Protein AF-A0A1G8B6C0-F1 (afdb_monomer)

InterPro domains:
  IPR018735 Protein of unknown function DUF2277 [PF10041] (2-50)

Mean predicted aligned error: 4.74 Å

Structure (mmCIF, N/CA/C/O backbone):
data_AF-A0A1G8B6C0-F1
#
_entry.id   AF-A0A1G8B6C0-F1
#
loop_
_atom_site.group_PDB
_atom_site.id
_atom_site.type_symbol
_atom_site.label_atom_id
_atom_site.label_alt_id
_atom_site.label_comp_id
_atom_site.label_asym_id
_atom_site.label_entity_id
_atom_site.label_seq_id
_atom_site.pdbx_PDB_ins_code
_atom_site.Cartn_x
_atom_site.Cartn_y
_atom_site.Cartn_z
_atom_site.occupancy
_atom_site.B_iso_or_equiv
_atom_site.auth_seq_id
_atom_site.auth_comp_id
_atom_site.auth_asym_id
_atom_site.auth_atom_id
_atom_site.pdbx_PDB_model_num
ATOM 1 N N . MET A 1 1 ? 8.224 -0.035 -0.991 1.00 87.06 1 MET A N 1
ATOM 2 C CA . MET A 1 1 ? 6.949 -0.357 -1.680 1.00 87.06 1 MET A CA 1
ATOM 3 C C . MET A 1 1 ? 5.768 -0.400 -0.724 1.00 87.06 1 MET A C 1
ATOM 5 O O . MET A 1 1 ? 4.930 0.484 -0.818 1.00 87.06 1 MET A O 1
ATOM 9 N N . ARG A 1 2 ? 5.723 -1.332 0.239 1.00 93.31 2 ARG A N 1
ATOM 10 C CA . ARG A 1 2 ? 4.593 -1.453 1.180 1.00 93.31 2 ARG A CA 1
ATOM 11 C C . ARG A 1 2 ? 4.306 -0.186 1.992 1.00 93.31 2 ARG A C 1
ATOM 13 O O . ARG A 1 2 ? 3.155 0.195 2.140 1.00 93.31 2 ARG A O 1
ATOM 20 N N . GLU A 1 3 ? 5.337 0.508 2.474 1.00 96.38 3 GLU A N 1
ATOM 21 C CA . GLU A 1 3 ? 5.152 1.778 3.196 1.00 96.38 3 GLU A CA 1
ATOM 22 C C . GLU A 1 3 ? 4.549 2.878 2.312 1.00 96.38 3 GLU A C 1
ATOM 24 O O . GLU A 1 3 ? 3.659 3.599 2.751 1.00 96.38 3 GLU A O 1
ATOM 29 N N . ALA A 1 4 ? 4.971 2.976 1.047 1.00 97.06 4 ALA A N 1
ATOM 30 C CA . ALA A 1 4 ? 4.388 3.917 0.091 1.00 97.06 4 ALA A CA 1
ATOM 31 C C . ALA A 1 4 ? 2.920 3.569 -0.208 1.00 97.06 4 ALA A C 1
ATOM 33 O O . ALA A 1 4 ? 2.063 4.451 -0.189 1.00 97.06 4 ALA A O 1
ATOM 34 N N . ALA A 1 5 ? 2.615 2.280 -0.387 1.00 97.69 5 ALA A N 1
ATOM 35 C CA . ALA A 1 5 ? 1.247 1.788 -0.520 1.00 97.69 5 ALA A CA 1
ATOM 36 C C . ALA A 1 5 ? 0.399 2.108 0.724 1.00 97.69 5 ALA A C 1
ATOM 38 O O . ALA A 1 5 ? -0.727 2.578 0.594 1.00 97.69 5 ALA A O 1
ATOM 39 N N . LEU A 1 6 ? 0.947 1.950 1.934 1.00 96.50 6 LEU A N 1
ATOM 40 C CA . LEU A 1 6 ? 0.279 2.338 3.178 1.00 96.50 6 LEU A CA 1
ATOM 41 C C . LEU A 1 6 ? -0.051 3.833 3.208 1.00 96.50 6 LEU A C 1
ATOM 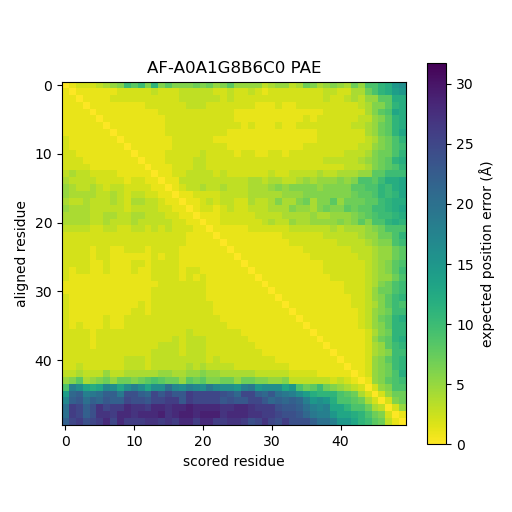43 O O . LEU A 1 6 ? -1.168 4.204 3.571 1.00 96.50 6 LEU A O 1
ATOM 47 N N . GLN A 1 7 ? 0.888 4.694 2.816 1.00 97.38 7 GLN A N 1
ATOM 48 C CA . GLN A 1 7 ? 0.628 6.134 2.767 1.00 97.38 7 GLN A CA 1
ATOM 49 C C . GLN A 1 7 ? -0.421 6.497 1.713 1.00 97.38 7 GLN A C 1
ATOM 51 O O . GLN A 1 7 ? -1.298 7.317 1.986 1.00 97.38 7 GLN A O 1
ATOM 56 N N . TYR A 1 8 ? -0.387 5.850 0.548 1.00 97.19 8 TYR A N 1
ATOM 57 C CA . TYR A 1 8 ? -1.417 5.994 -0.478 1.00 97.19 8 TYR A CA 1
ATOM 58 C C . TYR A 1 8 ? -2.804 5.595 0.049 1.00 97.19 8 TYR A C 1
ATOM 60 O O . TYR A 1 8 ? -3.743 6.387 -0.022 1.00 97.19 8 TYR A O 1
ATOM 68 N N . VAL A 1 9 ? -2.927 4.412 0.659 1.00 97.19 9 VAL A N 1
ATOM 69 C CA . VAL A 1 9 ? -4.199 3.913 1.204 1.00 97.19 9 VAL A CA 1
ATOM 70 C C . VAL A 1 9 ? -4.728 4.841 2.300 1.00 97.19 9 VAL A C 1
ATOM 72 O O . VAL A 1 9 ? -5.911 5.181 2.292 1.00 97.19 9 VAL A O 1
ATOM 75 N N . ARG A 1 10 ? -3.872 5.337 3.204 1.00 96.56 10 ARG A N 1
ATOM 76 C CA . ARG A 1 10 ? -4.256 6.347 4.211 1.00 96.56 10 ARG A CA 1
ATOM 77 C C . ARG A 1 10 ? -4.770 7.633 3.571 1.00 96.56 10 ARG A C 1
ATOM 79 O O . ARG A 1 10 ? -5.793 8.173 3.987 1.00 96.56 10 ARG A O 1
ATOM 86 N N . LYS A 1 11 ? -4.079 8.113 2.535 1.00 97.12 11 LYS A N 1
ATOM 87 C CA . LYS A 1 11 ? -4.451 9.338 1.826 1.00 97.12 11 LYS A CA 1
ATOM 88 C C . LYS A 1 11 ? -5.808 9.211 1.134 1.00 97.12 11 LYS A C 1
ATOM 90 O O . LYS A 1 11 ? -6.618 10.123 1.266 1.00 97.12 11 LYS A O 1
ATOM 95 N N . VAL A 1 12 ? -6.051 8.113 0.419 1.00 96.94 1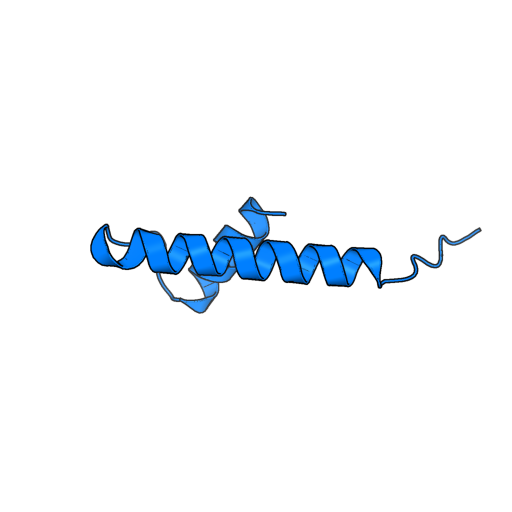2 VAL A N 1
ATOM 96 C CA . VAL A 1 12 ? -7.279 7.901 -0.369 1.00 96.9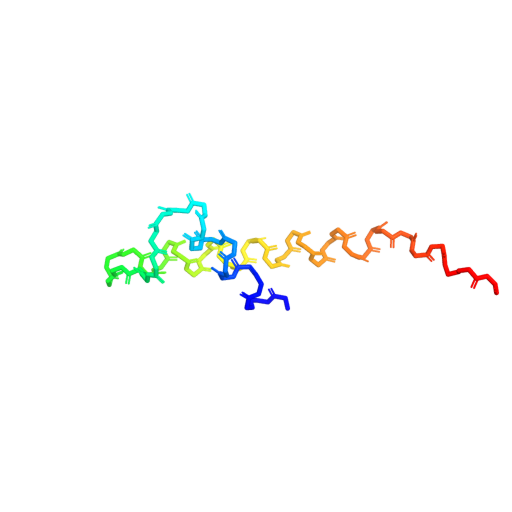4 12 VAL A CA 1
ATOM 97 C C . VAL A 1 12 ? -8.478 7.584 0.519 1.00 96.94 12 VAL A C 1
ATOM 99 O O . VAL A 1 12 ? -9.570 8.090 0.291 1.00 96.94 12 VAL A O 1
ATOM 102 N N . SER A 1 13 ? -8.278 6.776 1.558 1.00 94.94 13 SER A N 1
ATOM 103 C CA . SER A 1 13 ? -9.351 6.398 2.483 1.00 94.94 13 SER A CA 1
ATOM 104 C C . SER A 1 13 ? -9.761 7.519 3.446 1.00 94.94 13 SER A C 1
ATOM 106 O O . SER A 1 13 ? -10.806 7.422 4.083 1.00 94.94 13 SER A O 1
ATOM 108 N N . GLY A 1 14 ? -8.933 8.559 3.604 1.00 95.81 14 GLY A N 1
ATOM 109 C CA . GLY A 1 14 ? -9.147 9.641 4.568 1.00 95.81 14 GLY A CA 1
ATOM 110 C C . GLY A 1 14 ? -8.802 9.278 6.019 1.00 95.81 14 GLY A C 1
ATOM 111 O O . GLY A 1 14 ? -8.861 10.146 6.891 1.00 95.81 14 GLY A O 1
ATOM 112 N N . PHE A 1 15 ? -8.394 8.035 6.302 1.00 93.00 15 PHE A N 1
ATOM 113 C CA . PHE A 1 15 ? -7.973 7.632 7.643 1.00 93.00 15 PHE A CA 1
ATOM 114 C C . PHE A 1 15 ? -6.465 7.788 7.821 1.00 93.00 15 PHE A C 1
ATOM 116 O O . PHE A 1 15 ? -5.661 7.248 7.063 1.00 93.00 15 PHE A O 1
ATOM 123 N N . ARG A 1 16 ? -6.062 8.430 8.920 1.00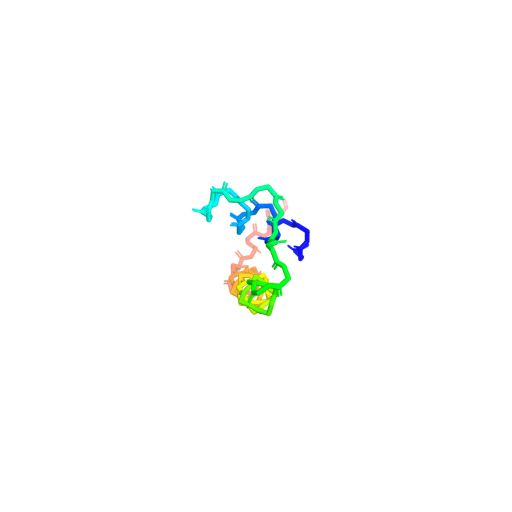 90.06 16 ARG A N 1
ATOM 124 C CA . ARG A 1 16 ? -4.658 8.404 9.365 1.00 90.06 16 ARG A CA 1
ATOM 125 C C . ARG A 1 16 ? -4.240 7.018 9.866 1.00 90.06 16 ARG A C 1
ATOM 127 O O . ARG A 1 16 ? -3.093 6.624 9.676 1.00 90.06 16 ARG A O 1
ATOM 134 N N . ALA A 1 17 ? -5.165 6.279 10.477 1.00 89.31 17 ALA A N 1
ATOM 135 C CA . ALA A 1 17 ? -4.976 4.905 10.926 1.00 89.31 17 ALA A CA 1
ATOM 136 C C . ALA A 1 17 ? -6.311 4.138 10.861 1.00 89.31 17 ALA A C 1
ATOM 138 O O . ALA A 1 17 ? -7.351 4.734 11.159 1.00 89.31 17 ALA A O 1
ATOM 139 N N . PRO A 1 18 ? -6.308 2.848 10.479 1.00 89.69 18 PRO A N 1
ATOM 140 C CA . PRO A 1 18 ? -7.515 2.031 10.498 1.00 89.69 18 PRO A CA 1
ATOM 141 C C . PRO A 1 18 ? -7.996 1.765 11.926 1.00 89.69 18 PRO A C 1
ATOM 143 O O . PRO A 1 18 ? -7.200 1.594 12.847 1.00 89.69 18 PRO A O 1
ATOM 146 N N . SER A 1 19 ? -9.315 1.670 12.097 1.00 93.62 19 SER A N 1
ATOM 147 C CA . SER A 1 19 ? -9.900 1.056 13.291 1.00 93.62 19 SER A CA 1
ATOM 148 C C . SER A 1 19 ? -9.681 -0.462 13.267 1.00 93.62 19 SER A C 1
ATOM 150 O O . SER A 1 19 ? -9.482 -1.041 12.199 1.00 93.62 19 SER A O 1
ATOM 152 N N . ALA A 1 20 ? -9.800 -1.130 14.419 1.00 93.38 20 ALA A N 1
ATOM 153 C CA . ALA A 1 20 ? -9.681 -2.592 14.504 1.00 93.38 20 ALA A CA 1
ATOM 154 C C . ALA A 1 20 ? -10.629 -3.323 13.533 1.00 93.38 20 ALA A C 1
ATOM 156 O O . ALA A 1 20 ? -10.247 -4.303 12.905 1.00 93.38 20 ALA A O 1
ATOM 157 N N . ARG A 1 21 ? -11.842 -2.788 13.338 1.00 94.12 21 ARG A N 1
ATOM 158 C CA . ARG A 1 21 ? -12.831 -3.321 12.390 1.00 94.12 21 ARG A CA 1
ATOM 159 C C . ARG A 1 21 ? -12.372 -3.243 10.929 1.00 94.12 21 ARG A C 1
ATOM 161 O O . ARG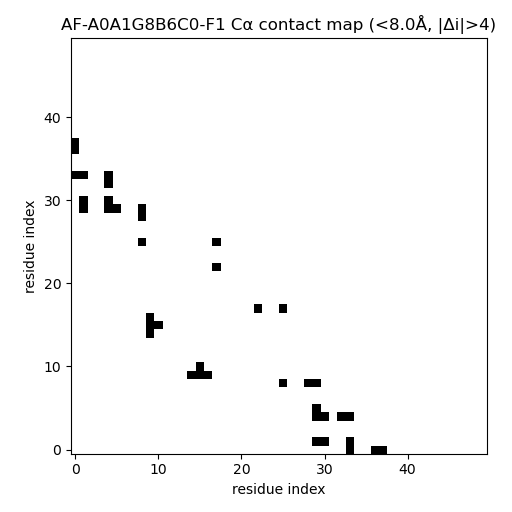 A 1 21 ? -12.732 -4.105 10.138 1.00 94.12 21 ARG A O 1
ATOM 168 N N . ASN A 1 22 ? -11.609 -2.213 10.567 1.00 93.38 22 ASN A N 1
ATOM 169 C CA . ASN A 1 22 ? -11.193 -1.959 9.186 1.00 93.38 22 ASN A CA 1
ATOM 170 C C . ASN A 1 22 ? -9.755 -2.415 8.903 1.00 93.38 22 ASN A C 1
ATOM 172 O O . ASN A 1 22 ? -9.304 -2.275 7.768 1.00 93.38 22 ASN A O 1
ATOM 176 N N . ALA A 1 23 ? -9.040 -2.941 9.903 1.00 95.38 23 ALA A N 1
ATOM 177 C CA . ALA A 1 23 ? -7.638 -3.335 9.788 1.00 95.38 23 ALA A CA 1
ATOM 178 C C . ALA A 1 23 ? -7.418 -4.319 8.634 1.00 95.38 23 ALA A C 1
ATOM 180 O O . ALA A 1 23 ? -6.614 -4.052 7.748 1.00 95.38 23 ALA A O 1
ATOM 181 N N . GLU A 1 24 ? -8.231 -5.373 8.562 1.00 97.19 24 GLU A N 1
ATOM 182 C CA . GLU A 1 24 ? -8.108 -6.380 7.506 1.00 97.19 24 GLU A CA 1
ATOM 183 C C . GLU A 1 24 ? -8.352 -5.789 6.105 1.00 97.19 24 GLU A C 1
ATOM 185 O O . GLU A 1 24 ? -7.643 -6.100 5.151 1.00 97.19 24 GLU A O 1
ATOM 190 N N . ALA A 1 25 ? -9.325 -4.880 5.969 1.00 96.69 25 ALA A N 1
ATOM 191 C CA . ALA A 1 25 ? -9.584 -4.198 4.702 1.00 96.69 25 ALA A CA 1
ATOM 192 C C . ALA A 1 25 ? -8.418 -3.281 4.296 1.00 96.69 25 ALA A C 1
ATOM 194 O O . ALA A 1 25 ? -8.070 -3.218 3.116 1.00 96.69 25 ALA A O 1
ATOM 195 N N . PHE A 1 26 ? -7.796 -2.604 5.266 1.00 97.50 26 PHE A N 1
ATOM 196 C CA . PHE A 1 26 ? -6.597 -1.799 5.043 1.00 97.50 26 PHE A CA 1
ATOM 197 C C . PHE A 1 26 ? -5.419 -2.652 4.600 1.00 97.50 26 PHE A C 1
ATOM 199 O O . PHE A 1 26 ? -4.783 -2.318 3.604 1.00 97.50 26 PHE A O 1
ATOM 206 N N . ASP A 1 27 ? -5.150 -3.752 5.299 1.00 97.12 27 ASP A N 1
ATOM 207 C CA . ASP A 1 27 ? -4.035 -4.635 4.971 1.00 97.12 27 ASP A CA 1
ATOM 208 C C . ASP A 1 27 ? -4.189 -5.205 3.561 1.00 97.12 27 ASP A C 1
ATOM 210 O O . ASP A 1 27 ? -3.264 -5.095 2.756 1.00 97.12 27 ASP A O 1
ATOM 214 N N . ARG A 1 28 ? -5.385 -5.690 3.197 1.00 98.19 28 ARG A N 1
ATOM 215 C CA . ARG A 1 28 ? -5.655 -6.161 1.828 1.00 98.19 28 ARG A CA 1
ATOM 216 C C . ARG A 1 28 ? -5.438 -5.069 0.779 1.00 98.19 28 ARG A C 1
ATOM 218 O O . ARG A 1 28 ? -4.856 -5.344 -0.267 1.00 98.19 28 ARG A O 1
ATOM 225 N N . ALA A 1 29 ? -5.873 -3.837 1.046 1.00 98.12 29 ALA A N 1
ATOM 226 C CA . ALA A 1 29 ? -5.670 -2.721 0.123 1.00 98.12 29 ALA A CA 1
ATOM 227 C C . ALA A 1 29 ? -4.181 -2.370 -0.043 1.00 98.12 29 ALA A C 1
ATOM 229 O O . ALA A 1 29 ? -3.722 -2.128 -1.159 1.00 98.12 29 ALA A O 1
ATOM 230 N N . VAL A 1 30 ? -3.413 -2.375 1.050 1.00 98.06 30 VAL A N 1
ATOM 231 C CA . VAL A 1 30 ? -1.967 -2.113 1.022 1.00 98.06 30 VAL A CA 1
ATOM 232 C C . VAL A 1 30 ? -1.227 -3.185 0.226 1.00 98.06 30 VAL A C 1
ATOM 234 O O . VAL A 1 30 ? -0.363 -2.842 -0.586 1.00 98.06 30 VAL A O 1
ATOM 237 N N . GLU A 1 31 ? -1.573 -4.460 0.406 1.00 98.56 31 GLU A N 1
ATOM 238 C CA . GLU A 1 31 ? -0.977 -5.550 -0.373 1.00 98.56 31 GLU A CA 1
ATOM 239 C C . GLU A 1 31 ? -1.330 -5.450 -1.861 1.00 98.56 31 GLU A C 1
ATOM 241 O O . GLU A 1 31 ? -0.438 -5.544 -2.703 1.00 98.56 31 GLU A O 1
ATOM 246 N N . ALA A 1 32 ? -2.591 -5.163 -2.199 1.00 98.56 32 ALA A N 1
ATOM 247 C CA . ALA A 1 32 ? -3.024 -5.013 -3.589 1.00 98.56 32 ALA A CA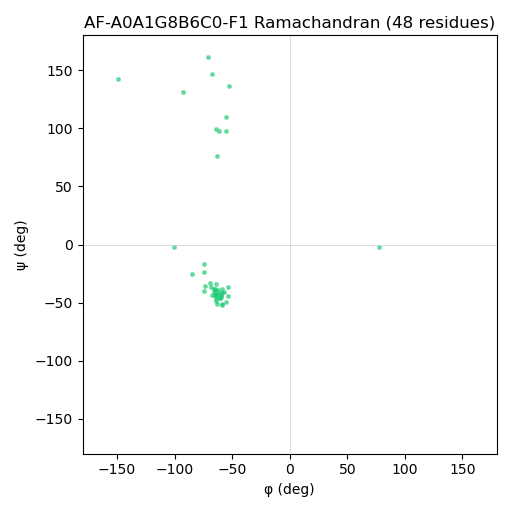 1
ATOM 248 C C . ALA A 1 32 ? -2.280 -3.878 -4.315 1.00 98.56 32 ALA A C 1
ATOM 250 O O . ALA A 1 32 ? -1.759 -4.072 -5.412 1.00 98.56 32 ALA A O 1
ATOM 251 N N . VAL A 1 33 ? -2.156 -2.707 -3.680 1.00 98.12 33 VAL A N 1
ATOM 252 C CA . VAL A 1 33 ? -1.409 -1.569 -4.246 1.00 98.12 33 VAL A CA 1
ATOM 253 C C . VAL A 1 33 ? 0.079 -1.897 -4.370 1.00 98.12 33 VAL A C 1
ATOM 255 O O . VAL A 1 33 ? 0.721 -1.526 -5.354 1.00 98.12 33 VAL A O 1
ATOM 258 N N . THR A 1 34 ? 0.639 -2.618 -3.396 1.00 98.38 34 THR A N 1
ATOM 259 C CA . THR A 1 34 ? 2.037 -3.064 -3.439 1.00 98.38 34 THR A CA 1
ATOM 260 C C . THR A 1 34 ? 2.282 -4.011 -4.612 1.00 98.38 34 THR A C 1
ATOM 262 O O . THR A 1 34 ? 3.281 -3.846 -5.311 1.00 98.38 34 THR A O 1
ATOM 265 N N . ALA A 1 35 ? 1.389 -4.976 -4.838 1.00 98.00 35 ALA A N 1
ATOM 266 C CA . ALA A 1 35 ? 1.476 -5.918 -5.948 1.00 98.00 35 ALA A CA 1
ATOM 267 C C . ALA A 1 35 ? 1.368 -5.203 -7.302 1.00 98.00 35 ALA A C 1
ATOM 269 O O . ALA A 1 35 ? 2.279 -5.329 -8.114 1.00 98.00 35 ALA A O 1
ATOM 270 N N . ALA A 1 36 ? 0.347 -4.362 -7.487 1.00 97.50 36 ALA A N 1
ATOM 271 C CA . ALA A 1 36 ? 0.156 -3.599 -8.722 1.00 97.50 36 ALA A CA 1
ATOM 272 C C . ALA A 1 36 ? 1.353 -2.684 -9.038 1.00 97.50 36 ALA A C 1
ATOM 274 O O . ALA A 1 36 ? 1.776 -2.560 -10.182 1.00 97.50 36 ALA A O 1
ATOM 275 N N . THR A 1 37 ? 1.949 -2.068 -8.012 1.00 96.00 37 THR A N 1
ATOM 276 C CA . THR A 1 37 ? 3.144 -1.228 -8.192 1.00 96.00 37 THR A CA 1
ATOM 277 C C . THR A 1 37 ? 4.364 -2.058 -8.596 1.00 96.00 37 THR A C 1
ATOM 279 O O . THR A 1 37 ? 5.191 -1.594 -9.374 1.00 96.00 37 THR A O 1
ATOM 282 N N . ARG A 1 38 ? 4.506 -3.281 -8.069 1.00 95.06 38 ARG A N 1
ATOM 283 C CA . ARG A 1 38 ? 5.595 -4.191 -8.457 1.00 95.06 38 ARG A CA 1
ATOM 284 C C . ARG A 1 38 ? 5.444 -4.670 -9.894 1.00 95.06 38 ARG A C 1
ATOM 286 O O . ARG A 1 38 ? 6.441 -4.682 -10.600 1.00 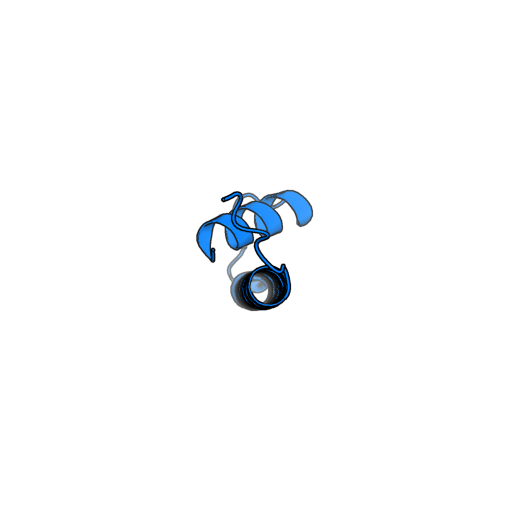95.06 38 ARG A O 1
ATOM 293 N N . GLU A 1 39 ? 4.229 -5.028 -10.297 1.00 95.44 39 GLU A N 1
ATOM 294 C CA . GLU A 1 39 ? 3.898 -5.405 -11.674 1.00 95.44 39 GLU A CA 1
ATOM 295 C C . GLU A 1 39 ? 4.224 -4.258 -12.634 1.00 95.44 39 GLU A C 1
ATOM 297 O O . GLU A 1 39 ? 5.047 -4.424 -13.526 1.00 95.44 39 GLU A O 1
ATOM 302 N N . LEU A 1 40 ? 3.732 -3.049 -12.343 1.00 93.75 40 LEU A N 1
ATOM 303 C CA . LEU A 1 40 ? 4.050 -1.858 -13.129 1.00 93.75 40 LEU A CA 1
ATOM 304 C C . LEU A 1 40 ? 5.563 -1.644 -13.281 1.00 93.75 40 LEU A C 1
ATOM 306 O O . LEU A 1 40 ? 6.032 -1.327 -14.363 1.00 93.75 40 LEU A O 1
ATOM 310 N N . LEU A 1 41 ? 6.341 -1.787 -12.208 1.00 92.06 41 LEU A N 1
ATOM 311 C CA . LEU A 1 41 ? 7.792 -1.578 -12.267 1.00 92.06 41 LEU A CA 1
ATOM 312 C C . LEU A 1 41 ? 8.550 -2.710 -12.963 1.00 92.06 41 LEU A C 1
ATOM 314 O O . LEU A 1 41 ? 9.665 -2.474 -13.419 1.00 92.06 41 LEU A O 1
ATOM 318 N N . ALA A 1 42 ? 7.983 -3.914 -13.014 1.00 91.12 42 ALA A N 1
ATOM 319 C CA . ALA A 1 42 ? 8.523 -5.005 -13.813 1.00 91.12 42 ALA A CA 1
ATOM 320 C C . ALA A 1 42 ? 8.255 -4.779 -15.310 1.00 91.12 42 ALA A C 1
ATOM 322 O O . ALA A 1 42 ? 9.117 -5.083 -16.131 1.00 91.12 42 ALA A O 1
ATOM 323 N N . ASP A 1 43 ? 7.094 -4.207 -15.637 1.00 91.31 43 ASP A N 1
ATOM 324 C CA . ASP A 1 43 ? 6.645 -3.965 -17.011 1.00 91.31 43 ASP A CA 1
ATOM 325 C C . ASP A 1 43 ? 7.167 -2.655 -17.602 1.00 91.31 43 ASP A C 1
ATOM 327 O O . ASP A 1 43 ? 7.274 -2.513 -18.822 1.00 91.31 43 ASP A O 1
ATOM 331 N N . ILE A 1 44 ? 7.496 -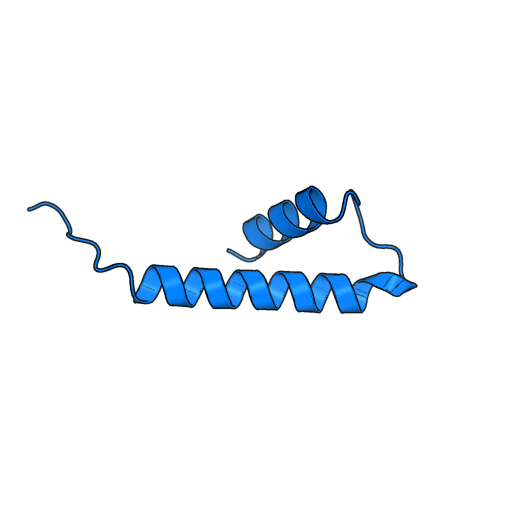1.674 -16.755 1.00 92.69 44 ILE A N 1
ATOM 332 C CA . ILE A 1 44 ? 8.233 -0.494 -17.192 1.00 92.69 44 ILE A CA 1
ATOM 333 C C . ILE A 1 44 ? 9.606 -0.989 -17.645 1.00 92.69 44 ILE A C 1
ATOM 335 O O . ILE A 1 44 ? 10.512 -1.193 -16.837 1.00 92.69 44 ILE A O 1
ATOM 339 N N . GLU A 1 45 ? 9.759 -1.147 -18.962 1.00 71.06 45 GLU A N 1
ATOM 340 C CA . GLU A 1 45 ? 11.057 -1.227 -19.614 1.00 71.06 45 GLU A CA 1
ATOM 341 C C . GLU A 1 45 ? 11.816 0.034 -19.217 1.00 71.06 45 GLU A C 1
ATOM 343 O O . GLU A 1 45 ? 11.615 1.124 -19.767 1.00 71.06 45 GLU A O 1
ATOM 348 N N . VAL A 1 46 ? 12.670 -0.099 -18.203 1.00 62.97 46 VAL A N 1
ATOM 349 C CA . VAL A 1 46 ? 13.652 0.920 -17.887 1.00 62.97 46 VAL A CA 1
ATOM 350 C C . VAL A 1 46 ? 14.519 0.986 -19.129 1.00 62.97 46 VAL A C 1
ATOM 352 O O . VAL A 1 46 ? 15.414 0.170 -19.340 1.00 62.97 46 VAL A O 1
ATOM 355 N N . ARG A 1 47 ? 14.213 1.958 -19.989 1.00 55.97 47 ARG A N 1
ATOM 356 C CA . ARG A 1 47 ? 15.128 2.477 -20.990 1.00 55.97 47 ARG A CA 1
ATOM 357 C C . ARG A 1 47 ? 16.270 3.081 -20.185 1.00 55.97 47 ARG A C 1
ATOM 359 O O . ARG A 1 47 ? 16.294 4.285 -19.946 1.00 55.97 47 ARG A O 1
ATOM 366 N N . SER A 1 48 ? 17.137 2.221 -19.657 1.00 53.56 48 SER A N 1
ATOM 367 C CA . SER A 1 48 ? 18.384 2.614 -19.033 1.00 53.56 48 SER A CA 1
ATOM 368 C C . SER A 1 48 ? 19.089 3.426 -20.101 1.00 53.56 48 SER A C 1
ATOM 370 O O . SER A 1 48 ? 19.410 2.908 -21.172 1.00 53.56 48 SER A O 1
ATOM 372 N N . ALA A 1 49 ? 19.170 4.732 -19.863 1.00 50.94 49 ALA A N 1
ATOM 373 C CA . ALA A 1 49 ? 19.945 5.617 -20.703 1.00 50.94 49 ALA A CA 1
ATOM 374 C C . ALA A 1 49 ? 21.373 5.040 -20.803 1.00 50.94 49 ALA A C 1
ATOM 376 O O . ALA A 1 49 ? 21.868 4.542 -19.784 1.00 50.94 49 ALA A O 1
ATOM 377 N N . PRO A 1 50 ? 21.979 5.029 -22.004 1.00 50.69 50 PRO A N 1
ATOM 378 C CA . PRO A 1 50 ? 23.358 4.586 -22.185 1.00 50.69 50 PRO A CA 1
ATOM 379 C C . PRO A 1 50 ? 24.345 5.432 -21.374 1.00 50.69 50 PRO A C 1
ATOM 381 O O . PRO A 1 50 ? 24.044 6.624 -21.122 1.00 50.69 50 PRO A O 1
#

Foldseek 3Di:
DLVVLLVVLCVVVVHPDDDPVCVVVSVVSSVVVVVVVVVVVVPPPPPPPD

Nearest PDB structures (foldseek):
  8trh-assembly1_J  TM=3.598E-01  e=6.753E+00  Homo sapiens

Radius of gyration: 13.88 Å; Cα contacts (8 Å, |Δi|>4): 20; chains: 1; bounding box: 36×16×37 Å

Organism: NCBI:txid504805

pLDDT: mean 90.75, std 12.81, range [50.69, 98.56]

Secondary structure (DSSP, 8-state):
-HHHHHHHHHHHH--SS--GGGHHHHHHHHHHHHHHHHHHHHHS------

Solvent-accessible surface area (backbone atoms only — not comparable to full-atom values): 2974 Å² total; per-residue (Å²): 100,56,66,59,23,42,52,49,50,28,63,74,72,69,36,93,65,74,52,85,90,4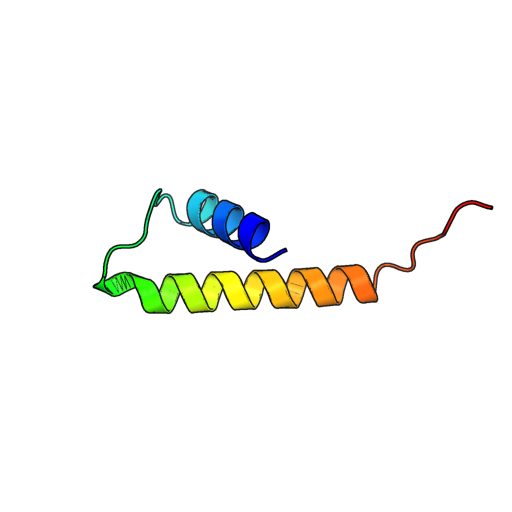3,38,66,63,50,51,53,50,23,52,52,46,31,49,55,52,50,52,50,60,69,67,49,75,74,78,70,75,131

Sequence (50 aa):
MREAALQYVRKVSGFRAPSARNAEAFDRAVEAVTAATRELLADIEVRSAP